Protein AF-A0A7W1HIQ5-F1 (afdb_monomer_lite)

Sequence (147 aa):
MGTVLMLLSRVADRIYWGGRYMERAEDTARIVRAHAEMIADLPAQALVQWEPLVAIMGSGTRYTETVDLRLEQQQQGQLQSQFQSQSQSLHGAPPRASNEYPVVSFLVADRHNPGSVTRCVFAARENLRTTRDTIPRDGWATLNDLY

Structure (mmCIF, N/CA/C/O backbone):
data_AF-A0A7W1HIQ5-F1
#
_entry.id   AF-A0A7W1HIQ5-F1
#
loop_
_atom_site.group_PDB
_atom_site.id
_atom_site.type_symbol
_atom_site.label_atom_id
_atom_site.label_alt_id
_atom_site.label_comp_id
_atom_site.label_asym_id
_atom_site.label_entity_id
_atom_site.label_seq_id
_atom_site.pdbx_PDB_ins_code
_atom_site.Cartn_x
_atom_site.Cartn_y
_atom_site.Cartn_z
_atom_site.occupancy
_atom_site.B_iso_or_equiv
_atom_site.auth_seq_id
_atom_site.auth_comp_id
_atom_site.auth_asym_id
_atom_site.auth_atom_id
_atom_site.pdbx_PDB_model_num
ATOM 1 N N . MET A 1 1 ? 26.663 11.508 -27.300 1.00 58.47 1 MET A N 1
ATOM 2 C CA . MET A 1 1 ? 26.845 10.592 -26.148 1.00 58.47 1 MET A CA 1
ATOM 3 C C . MET A 1 1 ? 26.049 10.971 -24.886 1.00 58.47 1 MET A C 1
ATOM 5 O O . MET A 1 1 ? 25.741 10.064 -24.132 1.00 58.47 1 MET A O 1
ATOM 9 N N . GLY A 1 2 ? 25.662 12.233 -24.635 1.00 61.09 2 GLY A N 1
ATOM 10 C CA . GLY A 1 2 ? 24.944 12.614 -23.394 1.00 61.09 2 GLY A CA 1
ATOM 11 C C . GLY A 1 2 ? 23.479 12.151 -23.272 1.00 61.09 2 GLY A C 1
ATOM 12 O O . GLY A 1 2 ? 23.008 11.874 -22.174 1.00 61.09 2 GLY A O 1
ATOM 13 N N . THR A 1 3 ? 22.759 11.997 -24.384 1.00 67.75 3 THR A N 1
ATOM 14 C CA . THR A 1 3 ? 21.341 11.586 -24.400 1.00 67.75 3 THR A CA 1
ATOM 15 C C . THR A 1 3 ? 21.133 10.120 -24.018 1.00 67.75 3 THR A C 1
ATOM 17 O O . THR A 1 3 ? 20.177 9.804 -23.322 1.00 67.75 3 THR A O 1
ATOM 20 N N . VAL A 1 4 ? 22.046 9.226 -24.411 1.00 62.72 4 VAL A N 1
ATOM 21 C CA . VAL A 1 4 ? 21.976 7.791 -24.072 1.00 62.72 4 VAL A CA 1
ATOM 22 C C . VAL A 1 4 ? 22.217 7.566 -22.575 1.00 62.72 4 VAL A C 1
ATOM 24 O O . VAL A 1 4 ? 21.519 6.768 -21.957 1.00 62.72 4 VAL A O 1
ATOM 27 N N . LEU A 1 5 ? 23.135 8.324 -21.965 1.00 64.75 5 LEU A N 1
ATOM 28 C CA . LEU A 1 5 ? 23.390 8.258 -20.523 1.00 64.75 5 LEU A CA 1
ATOM 29 C C . LEU A 1 5 ? 22.193 8.787 -19.705 1.00 64.75 5 LEU A C 1
ATOM 31 O O . LEU A 1 5 ? 21.805 8.169 -18.716 1.00 64.75 5 LEU A O 1
ATOM 35 N N . MET A 1 6 ? 21.553 9.879 -20.154 1.00 66.62 6 MET A N 1
ATOM 36 C CA . MET A 1 6 ? 20.303 10.377 -19.553 1.00 66.62 6 MET A CA 1
ATOM 37 C C . MET A 1 6 ? 19.141 9.384 -19.699 1.00 66.62 6 MET A C 1
ATOM 39 O O . MET A 1 6 ? 18.320 9.270 -18.790 1.00 66.62 6 MET A O 1
ATOM 43 N N . LEU A 1 7 ? 19.057 8.664 -20.823 1.00 63.78 7 LEU A N 1
ATOM 44 C CA . LEU A 1 7 ? 18.027 7.647 -21.056 1.00 63.78 7 LEU A CA 1
ATOM 45 C C . LEU A 1 7 ? 18.229 6.417 -20.159 1.00 63.78 7 LEU A C 1
ATOM 47 O O . LEU A 1 7 ? 17.267 5.972 -19.542 1.00 63.78 7 LEU A O 1
ATOM 51 N N . LEU A 1 8 ? 19.463 5.924 -20.004 1.00 69.62 8 LEU A N 1
ATOM 52 C CA . LEU A 1 8 ? 19.776 4.815 -19.090 1.00 69.62 8 LEU A CA 1
ATOM 53 C C . LEU A 1 8 ? 19.539 5.190 -17.620 1.00 69.62 8 LEU A C 1
ATOM 55 O O . LEU A 1 8 ? 18.964 4.401 -16.875 1.00 69.62 8 LEU A O 1
ATOM 59 N N . SER A 1 9 ? 19.900 6.412 -17.216 1.00 83.62 9 SER A N 1
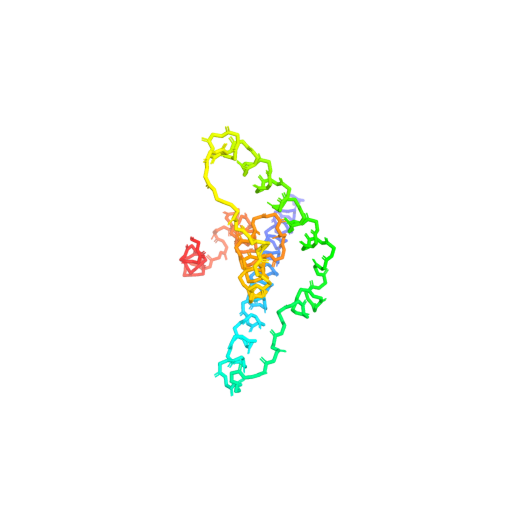ATOM 60 C CA . SER A 1 9 ? 19.614 6.930 -15.871 1.00 83.62 9 SER A CA 1
ATOM 61 C C . SER A 1 9 ? 18.111 7.007 -15.594 1.00 83.62 9 SER A C 1
ATOM 63 O O . SER A 1 9 ? 17.664 6.607 -14.523 1.00 83.62 9 SER A O 1
ATOM 65 N N . ARG A 1 10 ? 17.314 7.451 -16.573 1.00 84.25 10 ARG A N 1
ATOM 66 C CA . ARG A 1 10 ? 15.856 7.526 -16.435 1.00 84.25 10 ARG A CA 1
ATOM 67 C C . ARG A 1 10 ? 15.209 6.147 -16.381 1.00 84.25 10 ARG A C 1
ATOM 69 O O . ARG A 1 10 ? 14.281 5.958 -15.608 1.00 84.25 10 ARG A O 1
ATOM 76 N N . VAL A 1 11 ? 15.681 5.192 -17.180 1.00 88.50 11 VAL A N 1
ATOM 77 C CA . VAL A 1 11 ? 15.170 3.814 -17.134 1.00 88.50 11 VAL A CA 1
ATOM 78 C C . VAL A 1 11 ? 15.473 3.174 -15.779 1.00 88.50 11 VAL A C 1
ATOM 80 O O . VAL A 1 11 ? 14.576 2.610 -15.156 1.00 88.50 11 VAL A O 1
ATOM 83 N N . ALA A 1 12 ? 16.707 3.320 -15.291 1.00 88.06 12 ALA A N 1
ATOM 84 C CA . ALA A 1 12 ? 17.106 2.816 -13.981 1.00 88.06 12 ALA A CA 1
ATOM 85 C C . ALA A 1 12 ? 16.276 3.435 -12.844 1.00 88.06 12 ALA A C 1
ATOM 87 O O . ALA A 1 12 ? 15.797 2.708 -11.978 1.00 88.06 12 ALA A O 1
ATOM 88 N N . ASP A 1 13 ? 16.041 4.750 -12.880 1.00 91.44 13 ASP A N 1
ATOM 89 C CA . ASP A 1 13 ? 15.212 5.461 -11.899 1.00 91.44 13 ASP A CA 1
ATOM 90 C C . ASP A 1 13 ? 13.765 4.932 -11.868 1.00 91.44 13 ASP A C 1
ATOM 92 O O . ASP A 1 13 ? 13.217 4.652 -10.801 1.00 91.44 13 ASP A O 1
ATOM 96 N N . ARG A 1 14 ? 13.163 4.690 -13.040 1.00 92.44 14 ARG A N 1
ATOM 97 C CA . ARG A 1 14 ? 11.803 4.133 -13.149 1.00 92.44 14 ARG A CA 1
ATOM 98 C C . ARG A 1 14 ? 11.702 2.718 -12.597 1.00 92.44 14 ARG A C 1
ATOM 100 O O . ARG A 1 14 ? 10.746 2.415 -11.886 1.00 92.44 14 ARG A O 1
ATOM 107 N N . ILE A 1 15 ? 12.675 1.864 -12.905 1.00 90.19 15 ILE A N 1
ATOM 108 C CA . ILE A 1 15 ? 12.709 0.488 -12.395 1.00 90.19 15 ILE A CA 1
ATOM 109 C C . ILE A 1 15 ? 12.905 0.495 -10.878 1.00 90.19 15 ILE A C 1
ATOM 111 O O . ILE A 1 15 ? 12.187 -0.210 -10.171 1.00 90.19 15 ILE A O 1
ATOM 115 N N . TYR A 1 16 ? 13.816 1.333 -10.376 1.00 92.44 16 TYR A N 1
ATOM 116 C CA . TYR A 1 16 ? 14.063 1.487 -8.947 1.00 92.44 16 TYR A CA 1
ATOM 117 C C . TYR A 1 16 ? 12.790 1.890 -8.198 1.00 92.44 16 TYR A C 1
ATOM 119 O O . TYR A 1 16 ? 12.351 1.172 -7.300 1.00 92.44 16 TYR A O 1
ATOM 127 N N . TRP A 1 17 ? 12.146 2.993 -8.594 1.00 94.88 17 TRP A N 1
ATOM 128 C CA . TRP A 1 17 ? 10.921 3.442 -7.934 1.00 94.88 17 TRP A CA 1
ATOM 129 C C . TRP A 1 17 ? 9.770 2.455 -8.112 1.00 94.88 17 TRP A C 1
ATOM 131 O O . TRP A 1 17 ? 9.025 2.223 -7.163 1.00 94.88 17 TRP A O 1
ATOM 141 N N . GLY A 1 18 ? 9.654 1.821 -9.283 1.00 93.69 18 GLY A N 1
ATOM 142 C CA . GLY A 1 18 ? 8.689 0.751 -9.523 1.00 93.69 18 GLY A CA 1
ATOM 143 C C . GLY A 1 18 ? 8.812 -0.386 -8.506 1.00 93.69 18 GLY A C 1
ATOM 144 O O . GLY A 1 18 ? 7.828 -0.742 -7.860 1.00 93.69 18 GLY A O 1
ATOM 145 N N . GLY A 1 19 ? 10.032 -0.890 -8.300 1.00 93.00 19 GLY A N 1
ATOM 146 C CA . GLY A 1 19 ? 10.324 -1.911 -7.292 1.00 93.00 19 GLY A CA 1
ATOM 147 C C . GLY A 1 19 ? 10.051 -1.435 -5.864 1.00 93.00 19 GLY A C 1
ATOM 148 O O . GLY A 1 19 ? 9.382 -2.131 -5.107 1.00 93.00 19 GLY A O 1
ATOM 149 N N . ARG A 1 20 ? 10.476 -0.215 -5.507 1.00 95.62 20 ARG A N 1
ATOM 150 C CA . ARG A 1 20 ? 10.238 0.356 -4.168 1.00 95.62 20 ARG A CA 1
ATOM 151 C C . ARG A 1 20 ? 8.755 0.508 -3.835 1.00 95.62 20 ARG A C 1
ATOM 153 O O . ARG A 1 20 ? 8.371 0.345 -2.679 1.00 95.62 20 ARG A O 1
ATOM 160 N N . TYR A 1 21 ? 7.915 0.828 -4.817 1.00 96.25 21 TYR A N 1
ATOM 161 C CA . TYR A 1 21 ? 6.471 0.867 -4.605 1.00 96.25 21 TYR A CA 1
ATOM 162 C C . TYR A 1 21 ? 5.866 -0.536 -4.474 1.00 96.25 21 TYR A C 1
ATOM 164 O O . TYR A 1 21 ? 5.004 -0.723 -3.622 1.00 96.25 21 TYR A O 1
ATOM 172 N N . MET A 1 22 ? 6.336 -1.524 -5.240 1.00 95.19 22 MET A N 1
ATOM 173 C CA . MET A 1 22 ? 5.901 -2.918 -5.070 1.00 95.19 22 MET A CA 1
ATOM 174 C C . MET A 1 22 ? 6.244 -3.465 -3.682 1.00 95.19 22 MET A C 1
ATOM 176 O O . MET A 1 22 ? 5.380 -4.036 -3.026 1.00 95.19 22 MET A O 1
ATOM 180 N N . GLU A 1 23 ? 7.464 -3.221 -3.208 1.00 96.38 23 GLU A N 1
ATOM 181 C CA . GLU A 1 23 ? 7.909 -3.612 -1.867 1.00 96.38 23 GLU A CA 1
ATOM 182 C C . GLU A 1 23 ? 7.015 -2.995 -0.783 1.00 96.38 23 GLU A C 1
ATOM 184 O O . GLU A 1 23 ? 6.479 -3.703 0.060 1.00 96.38 23 GLU A O 1
ATOM 189 N N . ARG A 1 24 ? 6.725 -1.689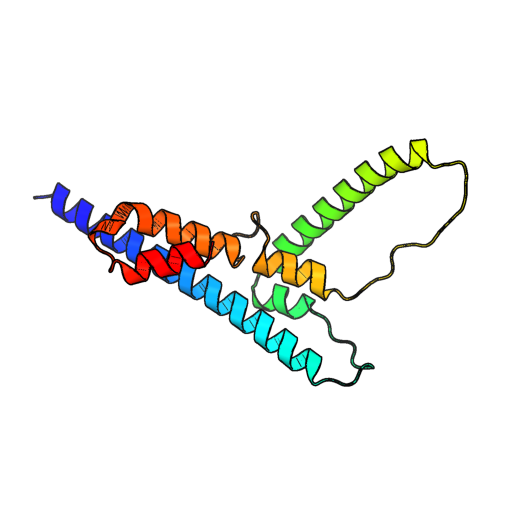 -0.872 1.00 95.69 24 ARG A N 1
ATOM 190 C CA . ARG A 1 24 ? 5.800 -1.021 0.064 1.00 95.69 24 ARG A CA 1
ATOM 191 C C . ARG A 1 24 ? 4.381 -1.594 0.026 1.00 95.69 24 ARG A C 1
ATOM 193 O O . ARG A 1 24 ? 3.726 -1.656 1.069 1.00 95.69 24 ARG A O 1
ATOM 200 N N . ALA A 1 25 ? 3.884 -1.959 -1.157 1.00 96.19 25 ALA A N 1
ATOM 201 C CA . ALA A 1 25 ? 2.570 -2.582 -1.299 1.00 96.19 25 ALA A CA 1
ATOM 202 C C . ALA A 1 25 ? 2.539 -3.944 -0.593 1.00 96.19 25 ALA A C 1
ATOM 204 O O . ALA A 1 25 ? 1.605 -4.233 0.155 1.00 96.19 25 ALA A O 1
ATOM 205 N N . GLU A 1 26 ? 3.582 -4.748 -0.789 1.00 96.12 26 GLU A N 1
ATOM 206 C CA . GLU A 1 26 ? 3.740 -6.044 -0.143 1.00 96.12 26 GLU A CA 1
ATOM 207 C C . GLU A 1 26 ? 3.872 -5.916 1.379 1.00 96.12 26 GLU A C 1
ATOM 209 O O . GLU A 1 26 ? 3.149 -6.604 2.100 1.00 96.12 26 GLU A O 1
ATOM 214 N N . ASP A 1 27 ? 4.719 -5.012 1.874 1.00 94.56 27 ASP A N 1
ATOM 215 C CA . ASP A 1 27 ? 4.906 -4.765 3.309 1.00 94.56 27 ASP A CA 1
ATOM 216 C C . ASP A 1 27 ? 3.578 -4.410 3.989 1.00 94.56 27 ASP A C 1
ATOM 218 O O . ASP A 1 27 ? 3.217 -4.977 5.025 1.00 94.56 27 ASP A O 1
ATOM 222 N N . THR A 1 28 ? 2.804 -3.519 3.362 1.00 94.88 28 THR A N 1
ATOM 223 C CA . THR A 1 28 ? 1.493 -3.094 3.869 1.00 94.88 28 THR A CA 1
ATOM 224 C C . THR A 1 28 ? 0.482 -4.244 3.850 1.00 94.88 28 THR A C 1
ATOM 226 O O . THR A 1 28 ? -0.274 -4.426 4.803 1.00 94.88 28 THR A O 1
ATOM 229 N N . ALA A 1 29 ? 0.472 -5.068 2.800 1.00 95.06 29 ALA A N 1
ATOM 230 C CA . ALA A 1 29 ? -0.398 -6.241 2.740 1.00 95.06 29 ALA A CA 1
ATOM 231 C C . ALA A 1 29 ? -0.011 -7.301 3.786 1.00 95.06 29 ALA A C 1
ATOM 233 O O . ALA A 1 29 ? -0.884 -7.894 4.421 1.00 95.06 29 ALA A O 1
ATOM 234 N N . ARG A 1 30 ? 1.293 -7.526 3.997 1.00 95.00 30 ARG A N 1
ATOM 235 C CA . ARG A 1 30 ? 1.814 -8.494 4.971 1.00 95.00 30 ARG A CA 1
ATOM 236 C C . ARG A 1 30 ? 1.461 -8.105 6.398 1.00 95.00 30 ARG A C 1
ATOM 238 O O . ARG A 1 30 ? 1.008 -8.974 7.137 1.00 95.00 30 ARG A O 1
ATOM 245 N N . ILE A 1 31 ? 1.628 -6.838 6.782 1.00 93.44 31 ILE A N 1
ATOM 246 C CA . ILE A 1 31 ? 1.308 -6.402 8.147 1.00 93.44 31 ILE A CA 1
ATOM 247 C C . ILE A 1 31 ? -0.199 -6.474 8.426 1.00 93.44 31 ILE A C 1
ATOM 249 O O . ILE A 1 31 ? -0.598 -6.957 9.483 1.00 93.44 31 ILE A O 1
ATOM 253 N N . VAL A 1 32 ? -1.038 -6.080 7.460 1.00 92.88 32 VAL A N 1
ATOM 254 C CA . VAL A 1 32 ? -2.501 -6.195 7.576 1.00 92.88 32 VAL A CA 1
ATOM 255 C C . VAL A 1 32 ? -2.915 -7.661 7.703 1.00 92.88 32 VAL A C 1
ATOM 257 O O . VAL A 1 32 ? -3.686 -7.995 8.600 1.00 92.88 32 VAL A O 1
ATOM 260 N N . ARG A 1 33 ? -2.372 -8.547 6.856 1.00 93.50 33 ARG A N 1
ATOM 261 C CA . ARG A 1 33 ? -2.671 -9.984 6.906 1.00 93.50 33 ARG A CA 1
ATOM 262 C C . ARG A 1 33 ? -2.229 -10.618 8.223 1.00 93.50 33 ARG A C 1
ATOM 264 O O . ARG A 1 33 ? -3.032 -11.299 8.844 1.00 93.50 33 ARG A O 1
ATOM 271 N N . ALA A 1 34 ? -0.999 -10.364 8.666 1.00 91.94 34 ALA A N 1
ATOM 272 C CA . ALA A 1 34 ? -0.484 -10.916 9.919 1.00 91.94 34 ALA A CA 1
ATOM 273 C C . ALA A 1 34 ? -1.331 -10.479 11.125 1.00 91.94 34 ALA A C 1
ATOM 275 O O . ALA A 1 34 ? -1.590 -11.272 12.025 1.00 91.94 34 ALA A O 1
ATOM 276 N N . HIS A 1 35 ? -1.801 -9.228 11.130 1.00 89.81 35 HIS A N 1
ATOM 277 C CA . HIS A 1 35 ? -2.681 -8.729 12.182 1.00 89.81 35 HIS A CA 1
ATOM 278 C C . HIS A 1 35 ? -4.080 -9.363 12.119 1.00 89.81 35 HIS A C 1
ATOM 280 O O . HIS A 1 35 ? -4.643 -9.702 13.157 1.00 89.81 35 HIS A O 1
ATOM 286 N N . ALA A 1 36 ? -4.626 -9.572 10.915 1.00 87.75 36 ALA A N 1
ATOM 287 C CA . ALA A 1 36 ? -5.900 -10.265 10.719 1.00 87.75 36 ALA A CA 1
ATOM 288 C C . ALA A 1 36 ? -5.839 -11.729 11.193 1.00 87.75 36 ALA A C 1
ATOM 290 O O . ALA A 1 36 ? -6.736 -12.186 11.898 1.00 87.75 36 ALA A O 1
ATOM 291 N N . GLU A 1 37 ? -4.764 -12.441 10.845 1.00 90.62 37 GLU A N 1
ATOM 292 C CA . GLU A 1 37 ? -4.504 -13.820 11.281 1.00 90.62 37 GLU A CA 1
ATOM 293 C C . GLU A 1 37 ? -4.364 -13.893 12.808 1.00 90.62 37 GLU A C 1
ATOM 295 O O . GLU A 1 37 ? -5.033 -14.698 13.448 1.00 90.62 37 GLU A O 1
ATOM 300 N N . MET A 1 38 ? -3.592 -12.983 13.411 1.00 88.81 38 MET A N 1
ATOM 301 C CA . MET A 1 38 ? -3.455 -12.897 14.868 1.00 88.81 38 MET A CA 1
ATOM 302 C C . MET A 1 38 ? -4.805 -12.689 15.569 1.00 88.81 38 MET A C 1
ATOM 304 O O . MET A 1 38 ? -5.057 -13.301 16.603 1.00 88.81 38 MET A O 1
ATOM 308 N N . ILE A 1 39 ? -5.670 -11.821 15.037 1.00 85.19 39 ILE A N 1
ATOM 309 C CA . ILE A 1 39 ? -6.999 -11.568 15.612 1.00 85.19 39 ILE A CA 1
ATOM 310 C C . ILE A 1 39 ? -7.889 -12.803 15.529 1.00 85.19 39 ILE A C 1
ATOM 312 O O . ILE A 1 39 ? -8.634 -13.068 16.472 1.00 85.19 39 ILE A O 1
ATOM 316 N N . ALA A 1 40 ? -7.806 -13.555 14.432 1.00 85.06 40 ALA A N 1
ATOM 317 C CA . ALA A 1 40 ? -8.593 -14.769 14.246 1.00 85.06 40 ALA A CA 1
ATOM 318 C C . ALA A 1 40 ? -8.273 -15.849 15.297 1.00 85.06 40 ALA A C 1
ATOM 320 O O . ALA A 1 40 ? -9.161 -16.618 15.662 1.00 85.06 40 ALA A O 1
ATOM 321 N N . ASP A 1 41 ? -7.044 -15.865 15.819 1.00 88.38 41 ASP A N 1
ATOM 322 C CA . ASP A 1 41 ? -6.591 -16.815 16.841 1.00 88.38 41 ASP A CA 1
ATOM 323 C C . ASP A 1 41 ? -6.937 -16.391 18.287 1.00 88.38 41 ASP A C 1
ATOM 325 O O . ASP A 1 41 ? -6.737 -17.161 19.233 1.00 88.38 41 ASP A O 1
ATOM 329 N N . LEU A 1 42 ? -7.448 -15.171 18.498 1.00 84.00 42 LEU A N 1
ATOM 330 C CA . LEU A 1 42 ? -7.733 -14.628 19.829 1.00 84.00 42 LEU A CA 1
ATOM 331 C C . LEU A 1 42 ? -9.159 -14.953 20.319 1.00 84.00 42 LEU A C 1
ATOM 333 O O . LEU A 1 42 ? -10.103 -15.042 19.532 1.00 84.00 42 LEU A O 1
ATOM 337 N N . PRO A 1 43 ? -9.366 -15.089 21.646 1.00 82.50 43 PRO A N 1
ATOM 338 C CA . PRO A 1 43 ? -10.700 -15.278 22.208 1.00 82.50 43 PRO A CA 1
ATOM 339 C C . PRO A 1 43 ? -11.565 -14.030 21.990 1.00 82.50 43 PRO A C 1
ATOM 341 O O . PRO A 1 43 ? -11.074 -12.905 22.064 1.00 82.50 43 PRO A O 1
ATOM 344 N N . ALA A 1 44 ? -12.875 -14.214 21.807 1.00 73.19 44 ALA A N 1
ATOM 345 C CA . ALA A 1 44 ? -13.818 -13.142 21.457 1.00 73.19 44 ALA A CA 1
ATOM 346 C C . ALA A 1 44 ? -13.868 -11.955 22.447 1.00 73.19 44 ALA A C 1
ATOM 348 O O . ALA A 1 44 ? -14.381 -10.892 22.109 1.00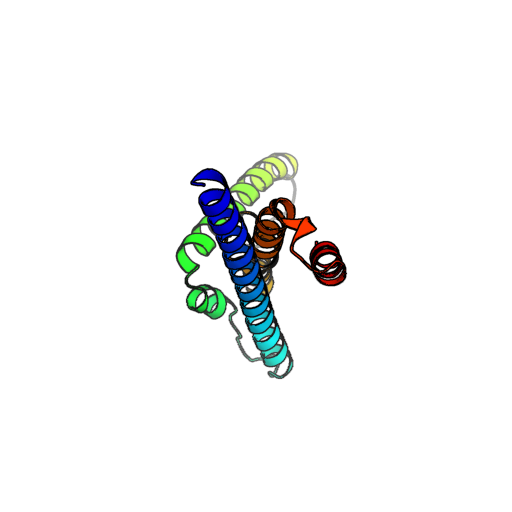 73.19 44 ALA A O 1
ATOM 349 N N . GLN A 1 45 ? -13.364 -12.118 23.675 1.00 72.12 45 GLN A N 1
ATOM 350 C CA . GLN A 1 45 ? -13.284 -11.057 24.686 1.00 72.12 45 GLN A CA 1
ATOM 351 C C . GLN A 1 45 ? -12.015 -10.193 24.570 1.00 72.12 45 GLN A C 1
ATOM 353 O O . GLN A 1 45 ? -11.881 -9.210 25.301 1.00 72.12 45 GLN A O 1
ATOM 358 N N . ALA A 1 46 ? -11.073 -10.542 23.688 1.00 73.38 46 ALA A N 1
ATOM 359 C CA . ALA A 1 46 ? -9.874 -9.752 23.454 1.00 73.38 46 ALA A CA 1
ATOM 360 C C . ALA A 1 46 ? -10.239 -8.436 22.747 1.00 73.38 46 ALA A C 1
ATOM 362 O O . ALA A 1 46 ? -10.705 -8.422 21.609 1.00 73.38 46 ALA A O 1
ATOM 363 N N . LEU A 1 47 ? -10.009 -7.309 23.423 1.00 68.44 47 LEU A N 1
ATOM 364 C CA . LEU A 1 47 ? -10.151 -5.977 22.837 1.00 68.44 47 LEU A CA 1
ATOM 365 C C . LEU A 1 47 ? -8.962 -5.700 21.912 1.00 68.44 47 LEU A C 1
ATOM 367 O O . LEU A 1 47 ? -7.966 -5.118 22.342 1.00 68.44 47 LEU A O 1
ATOM 371 N N . VAL A 1 48 ? -9.053 -6.126 20.652 1.00 69.94 48 VAL A N 1
ATOM 372 C CA . VAL A 1 48 ? -8.012 -5.831 19.662 1.00 69.94 48 VAL A CA 1
ATOM 373 C C . VAL A 1 48 ? -8.324 -4.534 18.931 1.00 69.94 48 VAL A C 1
ATOM 375 O O . VAL A 1 48 ? -9.434 -4.310 18.454 1.00 69.94 48 VAL A O 1
ATOM 378 N N . GLN A 1 49 ? -7.316 -3.671 18.867 1.00 81.06 49 GLN A N 1
ATOM 379 C CA . GLN A 1 49 ? -7.371 -2.365 18.230 1.00 81.06 49 GLN A CA 1
ATOM 380 C C . GLN A 1 49 ? -6.500 -2.377 16.976 1.00 81.06 49 GLN A C 1
ATOM 382 O O . GLN A 1 49 ? -5.368 -2.853 17.019 1.00 81.06 49 GLN A O 1
ATOM 387 N N . TRP A 1 50 ? -7.022 -1.863 15.866 1.00 86.25 50 TRP A N 1
ATOM 388 C CA . TRP A 1 50 ? -6.308 -1.779 14.591 1.00 86.25 50 TRP A CA 1
ATOM 389 C C . TRP A 1 50 ? -5.499 -0.475 14.439 1.00 86.25 50 TRP A C 1
ATOM 391 O O . TRP A 1 50 ? -4.626 -0.388 13.578 1.00 86.25 50 TRP A O 1
ATOM 401 N N . GLU A 1 51 ? -5.709 0.534 15.292 1.00 83.38 51 GLU A N 1
ATOM 402 C CA . GLU A 1 51 ? -4.985 1.816 15.273 1.00 83.38 51 GLU A CA 1
ATOM 403 C C . GLU A 1 51 ? -3.454 1.690 15.388 1.00 83.38 51 GLU A C 1
ATOM 405 O O . GLU A 1 51 ? -2.761 2.450 14.701 1.00 83.38 51 GLU A O 1
ATOM 410 N N . PRO A 1 52 ? -2.876 0.752 16.174 1.00 87.44 52 PRO A N 1
ATOM 411 C CA . PRO A 1 52 ? -1.427 0.569 16.225 1.00 87.44 52 PRO A CA 1
ATOM 412 C C . PRO A 1 52 ? -0.797 0.308 14.852 1.00 87.44 52 PRO A C 1
ATOM 414 O O . PRO A 1 52 ? 0.323 0.754 14.614 1.00 87.44 52 PRO A O 1
ATOM 417 N N . LEU A 1 53 ? -1.511 -0.330 13.915 1.00 88.44 53 LEU A N 1
ATOM 418 C CA . LEU A 1 53 ? -1.011 -0.533 12.551 1.00 88.44 53 LEU A CA 1
ATOM 419 C C . LEU A 1 53 ? -0.781 0.790 11.821 1.00 88.44 53 LEU A C 1
ATOM 421 O O . LEU A 1 53 ? 0.231 0.969 11.147 1.00 88.44 53 LEU A O 1
ATOM 425 N N . VAL A 1 54 ? -1.690 1.748 11.987 1.00 89.44 54 VAL A N 1
ATOM 426 C CA . VAL A 1 54 ? -1.559 3.080 11.387 1.00 89.44 54 VAL A CA 1
ATOM 427 C C . VAL A 1 54 ? -0.357 3.823 11.977 1.00 89.44 54 VAL A C 1
ATOM 429 O O . VAL A 1 54 ? 0.365 4.512 11.247 1.00 89.44 54 VAL A O 1
ATOM 432 N N . ALA A 1 55 ? -0.120 3.660 13.282 1.00 87.62 55 ALA A N 1
ATOM 433 C CA . ALA A 1 55 ? 1.032 4.236 13.967 1.00 87.62 55 ALA A CA 1
ATOM 434 C C . ALA A 1 55 ? 2.357 3.616 13.488 1.00 87.62 55 ALA A C 1
ATOM 436 O O . ALA A 1 55 ? 3.286 4.359 13.173 1.00 87.62 55 ALA A O 1
ATOM 437 N N . ILE A 1 56 ? 2.426 2.284 13.355 1.00 89.31 56 ILE A N 1
ATOM 438 C CA . ILE A 1 56 ? 3.599 1.563 12.823 1.00 89.31 56 ILE A CA 1
ATOM 439 C C . ILE A 1 56 ? 3.927 2.030 11.401 1.00 89.31 56 ILE A C 1
ATOM 441 O O . ILE A 1 56 ? 5.086 2.282 11.080 1.00 89.31 56 ILE A O 1
ATOM 445 N N . MET A 1 57 ? 2.905 2.229 10.566 1.00 87.44 57 MET A N 1
ATOM 446 C CA . MET A 1 57 ? 3.059 2.737 9.199 1.00 87.44 57 MET A CA 1
ATOM 447 C C . MET A 1 57 ? 3.374 4.243 9.131 1.00 87.44 57 MET A C 1
ATOM 449 O O . MET A 1 57 ? 3.401 4.817 8.039 1.00 87.44 57 MET A O 1
ATOM 453 N N . GLY A 1 58 ? 3.556 4.916 10.275 1.00 87.88 58 GLY A N 1
ATOM 454 C CA . GLY A 1 58 ? 3.860 6.347 10.355 1.00 87.88 58 GLY A CA 1
ATOM 455 C C . GLY A 1 58 ? 2.790 7.239 9.720 1.00 87.88 58 GLY A C 1
ATOM 456 O O . GLY A 1 58 ? 3.083 8.353 9.296 1.00 87.88 58 GLY A O 1
ATOM 457 N N . SER A 1 59 ? 1.556 6.741 9.602 1.00 88.19 59 SER A N 1
ATOM 458 C CA . SER A 1 59 ? 0.484 7.373 8.823 1.00 88.19 59 SER A CA 1
ATOM 459 C C . SER A 1 59 ? -0.626 7.966 9.698 1.00 88.19 59 SER A C 1
ATOM 461 O O . SER A 1 59 ? -1.684 8.317 9.182 1.00 88.19 59 SER A O 1
ATOM 463 N N . GLY A 1 60 ? -0.377 8.110 11.006 1.00 86.50 60 GLY A N 1
ATOM 464 C CA . GLY A 1 60 ? -1.349 8.573 12.006 1.00 86.50 60 GLY A CA 1
ATOM 465 C C . GLY A 1 60 ? -2.012 9.903 11.654 1.00 86.50 60 GLY A C 1
ATOM 466 O O . GLY A 1 60 ? -3.231 9.964 11.575 1.00 86.50 60 GLY A O 1
ATOM 467 N N . THR A 1 61 ? -1.226 10.941 11.353 1.00 86.12 61 THR A N 1
ATOM 468 C CA . THR A 1 61 ? -1.761 12.267 10.993 1.00 86.12 61 THR A CA 1
ATOM 469 C C . THR A 1 61 ? -2.691 12.196 9.783 1.00 86.12 61 THR A C 1
ATOM 471 O O . THR A 1 61 ? -3.814 12.686 9.829 1.00 86.12 61 THR A O 1
ATOM 474 N N . ARG A 1 62 ? -2.257 11.507 8.720 1.00 87.75 62 ARG A N 1
ATOM 475 C CA . ARG A 1 62 ? -3.041 11.356 7.488 1.00 87.75 62 ARG A CA 1
ATOM 476 C C . ARG A 1 62 ? -4.312 10.543 7.718 1.00 87.75 62 ARG A C 1
ATOM 478 O O . ARG A 1 62 ? -5.338 10.831 7.110 1.00 87.75 62 ARG A O 1
ATOM 485 N N . TYR A 1 63 ? -4.246 9.517 8.560 1.00 87.12 63 TYR A N 1
ATOM 486 C CA . TYR A 1 63 ? -5.409 8.712 8.912 1.00 87.12 63 TYR A CA 1
ATOM 487 C C . TYR A 1 63 ? -6.462 9.551 9.626 1.00 87.12 63 TYR A C 1
ATOM 489 O O . TYR A 1 63 ? -7.606 9.559 9.180 1.00 87.12 63 TYR A O 1
ATOM 497 N N . THR A 1 64 ? -6.065 10.303 10.655 1.00 84.94 64 THR A N 1
ATOM 498 C CA . THR A 1 64 ? -6.966 11.195 11.392 1.00 84.94 64 THR A CA 1
ATOM 499 C C . THR A 1 64 ? -7.608 12.211 10.455 1.00 84.94 64 THR A C 1
ATOM 501 O O . THR A 1 64 ? -8.828 12.245 10.364 1.00 84.94 64 THR A O 1
ATOM 504 N N . GLU A 1 65 ? -6.813 12.917 9.643 1.00 84.69 65 GLU A N 1
ATOM 505 C CA . GLU A 1 65 ? -7.331 13.857 8.637 1.00 84.69 65 GLU A CA 1
ATOM 506 C C . GLU A 1 65 ? -8.351 13.195 7.698 1.00 84.69 65 GLU A C 1
ATOM 508 O O . GLU A 1 65 ? -9.404 13.754 7.408 1.00 84.69 65 GLU A O 1
ATOM 513 N N . THR A 1 66 ? -8.063 11.985 7.215 1.00 82.75 66 THR A N 1
ATOM 514 C CA . THR A 1 66 ? -8.938 11.324 6.242 1.00 82.75 66 THR A CA 1
ATOM 515 C C . THR A 1 66 ? -10.224 10.801 6.883 1.00 82.75 66 THR A C 1
ATOM 517 O O . THR A 1 66 ? -11.285 10.834 6.256 1.00 82.75 66 THR A O 1
ATOM 520 N N . VAL A 1 67 ? -10.149 10.290 8.111 1.00 77.88 67 VAL A N 1
ATOM 521 C CA . VAL A 1 67 ? -11.321 9.824 8.859 1.00 77.88 67 VAL A CA 1
ATOM 522 C C . VAL A 1 67 ? -12.193 11.005 9.265 1.00 77.88 67 VAL A C 1
ATOM 524 O O . VAL A 1 67 ? -13.395 10.950 9.016 1.00 77.88 67 VAL A O 1
ATOM 527 N N . ASP A 1 68 ? -11.607 12.086 9.776 1.00 73.12 68 ASP A N 1
ATOM 528 C CA . ASP A 1 68 ? -12.330 13.302 10.156 1.00 73.12 68 ASP A CA 1
ATOM 529 C C . ASP A 1 68 ? -13.073 13.892 8.949 1.00 73.12 68 ASP A C 1
ATOM 531 O O . ASP A 1 68 ? -14.288 14.085 9.005 1.00 73.12 68 ASP A O 1
ATOM 535 N N . LEU A 1 69 ? -12.400 14.025 7.798 1.00 73.56 69 LEU A N 1
ATOM 536 C CA . LEU A 1 69 ? -13.037 14.473 6.553 1.00 73.56 69 LEU A CA 1
ATOM 537 C C . LEU A 1 69 ? -14.187 13.553 6.112 1.00 73.56 69 LEU A C 1
ATOM 539 O O . LEU A 1 69 ? -15.216 14.029 5.633 1.00 73.56 69 LEU A O 1
ATOM 543 N N . ARG A 1 70 ? -14.051 12.227 6.251 1.00 71.62 70 ARG A N 1
ATOM 544 C CA . ARG A 1 70 ? -15.130 11.283 5.904 1.00 71.62 70 ARG A CA 1
ATOM 545 C C . ARG A 1 70 ? -16.320 11.404 6.848 1.00 71.62 70 ARG A C 1
ATOM 547 O O . ARG A 1 70 ? -17.454 11.310 6.381 1.00 71.62 70 ARG A O 1
ATOM 554 N N . LEU A 1 71 ? -16.075 11.605 8.140 1.00 69.06 71 LEU A N 1
ATOM 555 C CA . LEU A 1 71 ? -17.122 11.787 9.143 1.00 69.06 71 LEU A CA 1
ATOM 556 C C . LEU A 1 71 ? -17.887 13.095 8.911 1.00 69.06 71 LEU A C 1
ATOM 558 O O . LEU A 1 71 ? -19.115 13.092 8.963 1.00 69.06 71 LEU A O 1
ATOM 562 N N . GLU A 1 72 ? -17.193 14.182 8.575 1.00 67.81 72 GLU A N 1
ATOM 563 C CA . GLU A 1 72 ? -17.812 15.465 8.222 1.00 67.81 72 GLU A CA 1
ATOM 564 C C . GLU A 1 72 ? -18.677 15.361 6.956 1.00 67.81 72 GLU A C 1
ATOM 566 O O . GLU A 1 72 ? -19.817 15.828 6.937 1.00 67.81 72 GLU A O 1
ATOM 571 N N . GLN A 1 73 ? -18.180 14.684 5.915 1.00 68.25 73 GLN A N 1
ATOM 572 C CA . GLN A 1 73 ? -18.930 14.439 4.674 1.00 68.25 73 GLN A CA 1
ATOM 573 C C . GLN A 1 73 ? -20.155 13.543 4.910 1.00 68.25 73 GLN A C 1
ATOM 575 O O . GLN A 1 73 ? -21.232 13.797 4.365 1.00 68.25 73 GLN A O 1
ATOM 580 N N . GLN A 1 74 ? -20.024 12.514 5.757 1.00 66.00 74 GLN A N 1
ATOM 581 C CA . GLN A 1 74 ? -21.154 11.680 6.164 1.00 66.00 74 GLN A CA 1
ATOM 582 C C . GLN A 1 74 ? -22.182 12.471 6.972 1.00 66.00 74 GLN A C 1
ATOM 584 O O . GLN A 1 74 ? -23.373 12.312 6.720 1.00 66.00 74 GLN A O 1
ATOM 589 N N . GLN A 1 75 ? -21.760 13.349 7.887 1.00 61.19 75 GLN A N 1
ATOM 590 C CA . GLN A 1 75 ? -22.675 14.208 8.642 1.00 61.19 75 GLN A CA 1
ATOM 591 C C . GLN A 1 75 ? -23.383 15.221 7.740 1.00 61.19 75 GLN A C 1
ATOM 593 O O . GLN A 1 75 ? -24.583 15.410 7.889 1.00 61.19 75 GLN A O 1
ATOM 598 N N . GLN A 1 76 ? -22.705 15.824 6.761 1.00 60.62 76 GLN A N 1
ATOM 599 C CA . GLN A 1 76 ? -23.347 16.740 5.809 1.00 60.62 76 GLN A CA 1
ATOM 600 C C . GLN A 1 76 ? -24.379 16.034 4.919 1.00 60.62 76 GLN A C 1
ATOM 602 O O . GLN A 1 76 ? -25.486 16.546 4.749 1.00 60.62 76 GLN A O 1
ATOM 607 N N . GLY A 1 77 ? -24.072 14.832 4.421 1.00 61.66 77 GLY A N 1
ATOM 608 C CA . GLY A 1 77 ? -25.042 14.007 3.693 1.00 61.66 77 GLY A CA 1
ATOM 609 C C . GLY A 1 77 ? -26.190 13.514 4.584 1.00 61.66 77 GLY A C 1
ATOM 610 O O . GLY A 1 77 ? -27.350 13.515 4.165 1.00 61.66 77 GLY A O 1
ATOM 611 N N . GLN A 1 78 ? -25.896 13.162 5.841 1.00 62.41 78 GLN A N 1
ATOM 612 C CA . GLN A 1 78 ? -26.900 12.759 6.824 1.00 62.41 78 GLN A CA 1
ATOM 613 C C . GLN A 1 78 ? -27.818 13.911 7.202 1.00 62.41 78 GLN A C 1
ATOM 615 O O . GLN A 1 78 ? -29.016 13.687 7.215 1.00 62.41 78 GLN A O 1
ATOM 620 N N . LEU A 1 79 ? -27.315 15.128 7.419 1.00 57.06 79 LEU A N 1
ATOM 621 C CA . LEU A 1 79 ? -28.133 16.317 7.672 1.00 57.06 79 LEU A CA 1
ATOM 622 C C . LEU A 1 79 ? -29.099 16.561 6.507 1.00 57.06 79 LEU A C 1
ATOM 624 O O . LEU A 1 79 ? -30.290 16.760 6.729 1.00 57.06 79 LEU A O 1
ATOM 628 N N . GLN A 1 80 ? -28.628 16.432 5.264 1.00 59.66 80 GLN A N 1
ATOM 629 C CA . GLN A 1 80 ? -29.454 16.593 4.063 1.00 59.66 80 GLN A CA 1
ATOM 630 C C . GLN A 1 80 ? -30.553 15.518 3.940 1.00 59.66 80 GLN A C 1
ATOM 632 O O . GLN A 1 80 ? -31.676 15.824 3.540 1.00 59.66 80 GLN A O 1
ATOM 637 N N . SER A 1 81 ? -30.262 14.279 4.353 1.00 54.53 81 SER A N 1
ATOM 638 C CA . SER A 1 81 ? -31.236 13.175 4.415 1.00 54.53 81 SER A CA 1
ATOM 639 C C . SER A 1 81 ? -32.122 13.189 5.679 1.00 54.53 81 SER A C 1
ATOM 641 O O . SER A 1 81 ? -33.267 12.736 5.639 1.00 54.53 81 SER A O 1
ATOM 643 N N . GLN A 1 82 ? -31.651 13.775 6.787 1.00 56.31 82 GLN A N 1
ATOM 644 C CA . GLN A 1 82 ? -32.390 13.987 8.037 1.00 56.31 82 GLN A CA 1
ATOM 645 C C . GLN A 1 82 ? -33.441 15.071 7.866 1.00 56.31 82 GLN A C 1
ATOM 647 O O . GLN A 1 82 ? -34.549 14.890 8.353 1.00 56.31 82 GLN A O 1
ATOM 652 N N . PHE A 1 83 ? -33.161 16.138 7.110 1.00 54.19 83 PHE A N 1
ATOM 653 C CA . PHE A 1 83 ? -34.181 17.128 6.747 1.00 54.19 83 PHE A CA 1
ATOM 654 C C . PHE A 1 83 ? -35.371 16.509 5.989 1.00 54.19 83 PHE A C 1
ATOM 656 O O . PHE A 1 83 ? -36.468 17.056 6.044 1.00 54.19 83 PHE A O 1
ATOM 663 N N . GLN A 1 84 ? -35.190 15.357 5.329 1.00 57.31 84 GLN A N 1
ATOM 664 C CA . GLN A 1 84 ? -36.270 14.620 4.657 1.00 57.31 84 GLN A CA 1
ATOM 665 C C . GLN A 1 84 ? -36.919 13.530 5.532 1.00 57.31 84 GLN A C 1
ATOM 667 O O . GLN A 1 84 ? -38.049 13.134 5.261 1.00 57.31 84 GLN A O 1
ATOM 672 N N . SER A 1 85 ? -36.244 13.058 6.587 1.00 51.22 85 SER A N 1
ATOM 673 C CA . SER A 1 85 ? -36.688 11.942 7.445 1.00 51.22 85 SER A CA 1
ATOM 674 C C . SER A 1 85 ? -37.029 12.336 8.894 1.00 51.22 85 SER A C 1
ATOM 676 O O . SER A 1 85 ? -37.461 11.483 9.672 1.00 51.22 85 SER A O 1
ATOM 678 N N . GLN A 1 86 ? -36.935 13.624 9.261 1.00 51.34 86 GLN A N 1
ATOM 679 C CA . GLN A 1 86 ? -37.339 14.197 10.560 1.00 51.34 86 GLN A CA 1
ATOM 680 C C . GLN A 1 86 ? -38.871 14.221 10.767 1.00 51.34 86 GLN A C 1
ATOM 682 O O . GLN A 1 86 ? -39.475 15.239 11.087 1.00 51.34 86 GLN A O 1
ATOM 687 N N . SER A 1 87 ? -39.531 13.079 10.596 1.00 47.41 87 SER A N 1
ATOM 688 C CA . SER A 1 87 ? -40.879 12.859 11.125 1.00 47.41 87 SER A CA 1
ATOM 689 C C . SER A 1 87 ? -41.056 11.546 11.885 1.00 47.41 87 SER A C 1
ATOM 691 O O . SER A 1 87 ? -42.117 11.378 12.478 1.00 47.41 87 SER A O 1
ATOM 693 N N . GLN A 1 88 ? -40.053 10.663 12.018 1.00 46.62 88 GLN A N 1
ATOM 694 C CA . GLN A 1 88 ? -40.170 9.582 13.008 1.00 46.62 88 GLN A CA 1
ATOM 695 C C . GLN A 1 88 ? -38.849 8.959 13.491 1.00 46.62 88 GLN A C 1
ATOM 697 O O . GLN A 1 88 ? -38.053 8.424 12.730 1.00 46.62 88 GLN A O 1
ATOM 702 N N . SER A 1 89 ? -38.737 8.963 14.822 1.00 41.41 89 SER A N 1
ATOM 703 C CA . SER A 1 89 ? -37.887 8.179 15.731 1.00 41.41 89 SER A CA 1
ATOM 704 C C . SER A 1 89 ? -36.371 8.424 15.800 1.00 41.41 89 SER A C 1
ATOM 706 O O . SER A 1 89 ? -35.593 8.112 14.906 1.00 41.41 89 SER A O 1
ATOM 708 N N . LEU A 1 90 ? -35.996 8.900 16.996 1.00 49.66 90 LEU A N 1
ATOM 709 C CA . LEU A 1 90 ? -34.720 8.767 17.703 1.00 49.66 90 LEU A CA 1
ATOM 710 C C . LEU A 1 90 ? -34.046 7.401 17.473 1.00 49.66 90 LEU A C 1
ATOM 712 O O . LEU A 1 90 ? -34.598 6.384 17.891 1.00 49.66 90 LEU A O 1
ATOM 716 N N . HIS A 1 91 ? -32.797 7.380 16.994 1.00 45.25 91 HIS A N 1
ATOM 717 C CA . HIS A 1 91 ? -31.887 6.297 17.368 1.00 45.25 91 HIS A CA 1
ATOM 718 C C . HIS A 1 91 ? -30.409 6.717 17.368 1.00 45.25 91 HIS A C 1
ATOM 720 O O . HIS A 1 91 ? -29.851 7.067 16.336 1.00 45.25 91 HIS A O 1
ATOM 726 N N . GLY A 1 92 ? -29.821 6.678 18.572 1.00 37.69 92 GLY A N 1
ATOM 727 C CA . GLY A 1 92 ? -28.512 6.090 18.879 1.00 37.69 92 GLY A CA 1
ATOM 728 C C . GLY A 1 92 ? -27.282 6.600 18.130 1.00 37.69 92 GLY A C 1
ATOM 729 O O . GLY A 1 92 ? -27.095 6.307 16.956 1.00 37.69 92 GLY A O 1
ATOM 730 N N . ALA A 1 93 ? -26.375 7.255 18.864 1.00 39.88 93 ALA A N 1
ATOM 731 C CA . ALA A 1 93 ? -25.002 7.508 18.426 1.00 39.88 93 ALA A CA 1
ATOM 732 C C . ALA A 1 93 ? -24.350 6.230 17.849 1.00 39.88 93 ALA A C 1
ATOM 734 O O . ALA A 1 93 ? -24.559 5.150 18.413 1.00 39.88 93 ALA A O 1
ATOM 735 N N . PRO A 1 94 ? -23.565 6.325 16.755 1.00 41.59 94 PRO A N 1
ATOM 736 C CA . PRO A 1 94 ? -23.007 5.146 16.110 1.00 41.59 94 PRO A CA 1
ATOM 737 C C . PRO A 1 94 ? -22.112 4.380 17.096 1.00 41.59 94 PRO A C 1
ATOM 739 O O . PRO A 1 94 ? -21.268 4.992 17.764 1.00 41.59 94 PRO A O 1
ATOM 742 N N . PRO A 1 95 ? -22.285 3.051 17.216 1.00 42.56 95 PRO A N 1
ATOM 743 C CA . PRO A 1 95 ? -21.421 2.247 18.056 1.00 42.56 95 PRO A CA 1
ATOM 744 C C . PRO A 1 95 ? -20.000 2.352 17.510 1.00 42.56 95 PRO A C 1
ATOM 746 O O . PRO A 1 95 ? -19.793 2.349 16.296 1.00 42.56 95 PRO A O 1
ATOM 749 N N . ARG A 1 96 ? -19.017 2.428 18.412 1.00 47.78 96 ARG A N 1
ATOM 750 C CA . ARG A 1 96 ? -17.593 2.214 18.115 1.00 47.78 96 ARG A CA 1
ATOM 751 C C . ARG A 1 96 ? -17.405 0.755 17.673 1.00 47.78 96 ARG A C 1
ATOM 753 O O . ARG A 1 96 ? -16.899 -0.072 18.422 1.00 47.78 96 ARG A O 1
ATOM 760 N N . ALA A 1 97 ? -17.940 0.426 16.503 1.00 44.06 97 ALA A N 1
ATOM 761 C CA . ALA A 1 97 ? -17.790 -0.843 15.826 1.00 44.06 97 ALA A CA 1
ATOM 762 C C . ALA A 1 97 ? -16.321 -0.976 15.429 1.00 44.06 97 ALA A C 1
ATOM 764 O O . ALA A 1 97 ? -15.743 -0.004 14.946 1.00 44.06 97 ALA A O 1
ATOM 765 N N . SER A 1 98 ? -15.739 -2.146 15.701 1.00 56.62 98 SER A N 1
ATOM 766 C CA . SER A 1 98 ? -14.485 -2.665 15.135 1.00 56.62 98 SER A CA 1
ATOM 767 C C . SER A 1 98 ? -13.734 -1.662 14.245 1.00 56.62 98 SER A C 1
ATOM 769 O O . SER A 1 98 ? -14.056 -1.494 13.066 1.00 56.62 98 SER A O 1
ATOM 771 N N . ASN A 1 99 ? -12.721 -1.000 14.801 1.00 73.88 99 ASN A N 1
ATOM 772 C CA . ASN A 1 99 ? -11.832 -0.077 14.079 1.00 73.88 99 ASN A CA 1
ATOM 773 C C . ASN A 1 99 ? -11.065 -0.723 12.906 1.00 73.88 99 ASN A C 1
ATOM 775 O O . ASN A 1 99 ? -10.354 -0.028 12.184 1.00 73.88 99 ASN A O 1
ATOM 779 N N . GLU A 1 100 ? -11.253 -2.022 12.678 1.00 82.38 100 GLU A N 1
ATOM 780 C CA . GLU A 1 100 ? -10.782 -2.764 11.517 1.00 82.38 100 GLU A CA 1
ATOM 781 C C . GLU A 1 100 ? -11.115 -2.073 10.198 1.00 82.38 100 GLU A C 1
ATOM 783 O O . GLU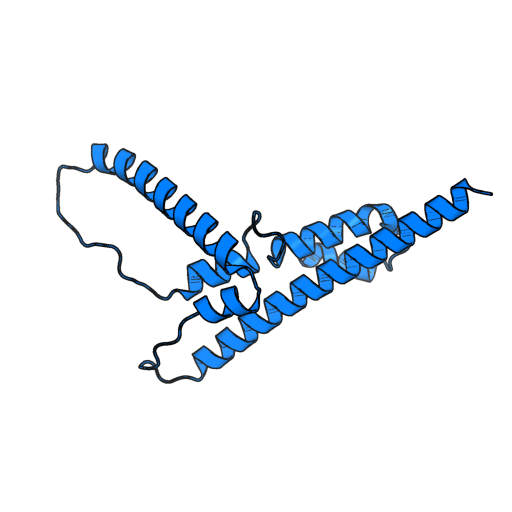 A 1 100 ? -10.206 -1.667 9.481 1.00 82.38 100 GLU A O 1
ATOM 788 N N . TYR A 1 101 ? -12.401 -1.929 9.861 1.00 84.94 101 TYR A N 1
ATOM 789 C CA . TYR A 1 101 ? -12.787 -1.509 8.513 1.00 84.94 101 TYR A CA 1
ATOM 790 C C . TYR A 1 101 ? -12.200 -0.139 8.126 1.00 84.94 101 TYR A C 1
ATOM 792 O O . TYR A 1 101 ? -11.600 -0.044 7.052 1.00 84.94 101 TYR A O 1
ATOM 800 N N . PRO A 1 102 ? -12.283 0.914 8.967 1.00 86.44 102 PRO A N 1
ATOM 801 C CA . PRO A 1 102 ? -11.657 2.198 8.659 1.00 86.44 102 PRO A CA 1
ATOM 802 C C . PRO A 1 102 ? -10.138 2.102 8.465 1.00 86.44 102 PRO A C 1
ATOM 804 O O . PRO A 1 102 ? -9.605 2.704 7.530 1.00 86.44 102 PRO A O 1
ATOM 807 N N . VAL A 1 103 ? -9.441 1.331 9.307 1.00 89.38 103 VAL A N 1
ATOM 808 C CA . VAL A 1 103 ? -7.983 1.162 9.231 1.00 89.38 103 VAL A CA 1
ATOM 809 C C . VAL A 1 103 ? -7.581 0.361 7.997 1.00 89.38 103 VAL A C 1
ATOM 811 O O . VAL A 1 103 ? -6.741 0.810 7.217 1.00 89.38 103 VAL A O 1
ATOM 814 N N . VAL A 1 104 ? -8.196 -0.799 7.774 1.00 91.31 104 VAL A N 1
ATOM 815 C CA . VAL A 1 104 ? -7.919 -1.664 6.621 1.00 91.31 104 VAL A CA 1
ATOM 816 C C . VAL A 1 104 ? -8.246 -0.930 5.326 1.00 91.31 104 VAL A C 1
ATOM 818 O O . VAL A 1 104 ? -7.428 -0.916 4.407 1.00 91.31 104 VAL A O 1
ATOM 821 N N . SER A 1 105 ? -9.383 -0.232 5.256 1.00 91.06 105 SER A N 1
ATOM 822 C CA . SER A 1 105 ? -9.723 0.582 4.088 1.00 91.06 105 SER A CA 1
ATOM 823 C C . SER A 1 105 ? -8.683 1.678 3.838 1.00 91.06 105 SER A C 1
ATOM 825 O O . SER A 1 105 ? -8.348 1.931 2.680 1.00 91.06 105 SER A O 1
ATOM 827 N N . PHE A 1 106 ? -8.160 2.317 4.888 1.00 92.25 106 PHE A N 1
ATOM 828 C CA . PHE A 1 106 ? -7.120 3.340 4.775 1.00 92.25 106 PHE A CA 1
ATOM 829 C C . PHE A 1 106 ? -5.768 2.778 4.300 1.00 92.25 106 PHE A C 1
ATOM 831 O O . PHE A 1 106 ? -5.088 3.396 3.476 1.00 92.25 106 PHE A O 1
ATOM 838 N N . LEU A 1 107 ? -5.367 1.609 4.801 1.00 93.69 107 LEU A N 1
ATOM 839 C CA . LEU A 1 107 ? -4.085 0.978 4.470 1.00 93.69 107 LEU A CA 1
ATOM 840 C C . LEU A 1 107 ? -4.107 0.249 3.120 1.00 93.69 107 LEU A C 1
ATOM 842 O O . LEU A 1 107 ? -3.087 0.185 2.441 1.00 93.69 107 LEU A O 1
ATOM 846 N N . VAL A 1 108 ? -5.248 -0.288 2.692 1.00 94.69 108 VAL A N 1
ATOM 847 C CA . VAL A 1 108 ? -5.321 -1.124 1.482 1.00 94.69 108 VAL A CA 1
ATOM 848 C C . VAL A 1 108 ? -5.871 -0.351 0.284 1.00 94.69 108 VAL A C 1
ATOM 850 O O . VAL A 1 108 ? -5.252 -0.333 -0.784 1.00 94.69 108 VAL A O 1
ATOM 853 N N . ALA A 1 109 ? -7.019 0.306 0.451 1.00 93.56 109 ALA A N 1
ATOM 854 C CA . ALA A 1 109 ? -7.831 0.794 -0.667 1.00 93.56 109 ALA A CA 1
ATOM 855 C C . ALA A 1 109 ? -7.781 2.317 -0.875 1.00 93.56 109 ALA A C 1
ATOM 857 O O . ALA A 1 109 ? -8.202 2.822 -1.917 1.00 93.56 109 ALA A O 1
ATOM 858 N N . ASP A 1 110 ? -7.295 3.083 0.101 1.00 92.00 110 ASP A N 1
ATOM 859 C CA . ASP A 1 110 ? -7.399 4.537 0.052 1.00 92.00 110 ASP A CA 1
ATOM 860 C C . ASP A 1 110 ? -6.486 5.176 -0.999 1.00 92.00 110 ASP A C 1
ATOM 862 O O . AS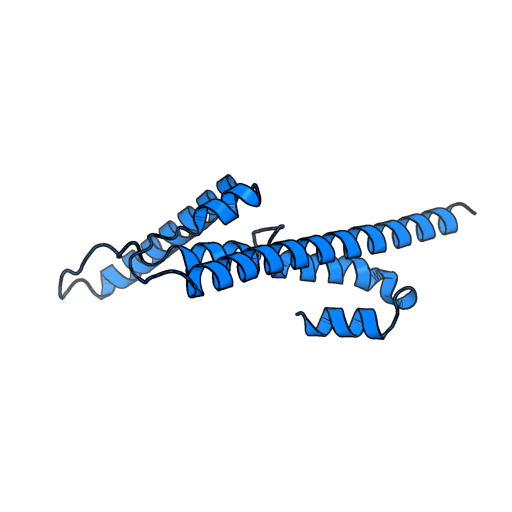P A 1 110 ? -5.260 5.193 -0.882 1.00 92.00 110 ASP A O 1
ATOM 866 N N . ARG A 1 111 ? -7.106 5.783 -2.012 1.00 90.56 111 ARG A N 1
ATOM 867 C CA . ARG A 1 111 ? -6.426 6.492 -3.104 1.00 90.56 111 ARG A CA 1
ATOM 868 C C . ARG A 1 111 ? -5.692 7.770 -2.677 1.00 90.56 111 ARG A C 1
ATOM 870 O O . ARG A 1 111 ? -4.818 8.225 -3.412 1.00 90.56 111 ARG A O 1
ATOM 877 N N . HIS A 1 112 ? -6.041 8.358 -1.532 1.00 88.94 112 HIS A N 1
ATOM 878 C CA . HIS A 1 112 ? -5.402 9.574 -1.008 1.00 88.94 112 HIS A CA 1
ATOM 879 C C . HIS A 1 112 ? -4.247 9.252 -0.053 1.00 88.94 112 HIS A C 1
ATOM 881 O O . HIS A 1 112 ? -3.463 10.138 0.299 1.00 88.94 112 HIS A O 1
ATOM 887 N N . ASN A 1 113 ? -4.109 7.984 0.340 1.00 92.56 113 ASN A N 1
ATOM 888 C CA . ASN A 1 113 ? -2.965 7.499 1.087 1.00 92.56 113 ASN A CA 1
ATOM 889 C C . ASN A 1 113 ? -1.864 7.037 0.110 1.00 92.56 113 ASN A C 1
ATOM 891 O O . ASN A 1 113 ? -2.013 5.993 -0.522 1.00 92.56 113 ASN A O 1
ATOM 895 N N . PRO A 1 114 ? -0.731 7.757 -0.017 1.00 92.25 114 PRO A N 1
ATOM 896 C CA . PRO A 1 114 ? 0.377 7.338 -0.878 1.00 92.25 114 PRO A CA 1
ATOM 897 C C . PRO A 1 114 ? 1.026 6.019 -0.440 1.00 92.25 114 PRO A C 1
ATOM 899 O O . PRO A 1 114 ? 1.727 5.404 -1.237 1.00 92.25 114 PRO A O 1
ATOM 902 N N . GLY A 1 115 ? 0.823 5.604 0.812 1.00 92.81 115 GLY A N 1
ATOM 903 C CA . GLY A 1 115 ? 1.287 4.329 1.340 1.00 92.81 115 GLY A CA 1
ATOM 904 C C . GLY A 1 115 ? 0.290 3.186 1.194 1.00 92.81 115 GLY A C 1
ATOM 905 O O . GLY A 1 115 ? 0.642 2.081 1.581 1.00 92.81 115 GLY A O 1
ATOM 906 N N . SER A 1 116 ? -0.916 3.412 0.657 1.00 96.00 116 SER A N 1
ATOM 907 C CA . SER A 1 116 ? -1.867 2.312 0.511 1.00 96.00 116 SER A CA 1
ATOM 908 C C . SER A 1 116 ? -1.411 1.308 -0.542 1.00 96.00 116 SER A C 1
ATOM 910 O O . SER A 1 116 ? -0.730 1.679 -1.505 1.00 96.00 116 SER A O 1
ATOM 912 N N . VAL A 1 117 ? -1.822 0.045 -0.390 1.00 96.50 117 VAL A N 1
ATOM 913 C CA . VAL A 1 117 ? -1.522 -1.028 -1.357 1.00 96.50 117 VAL A CA 1
ATOM 914 C C . VAL A 1 117 ? -1.930 -0.601 -2.768 1.00 96.50 117 VAL A C 1
ATOM 916 O O . VAL A 1 117 ? -1.105 -0.603 -3.680 1.00 96.50 117 VAL A O 1
ATOM 919 N N . THR A 1 118 ? -3.167 -0.124 -2.932 1.00 95.88 118 THR A N 1
ATOM 920 C CA . THR A 1 118 ? -3.701 0.325 -4.228 1.00 95.88 118 THR A CA 1
ATOM 921 C C . THR A 1 118 ? -2.860 1.447 -4.835 1.00 95.88 118 THR A C 1
ATOM 923 O O . THR A 1 118 ? -2.528 1.425 -6.023 1.00 95.88 118 THR A O 1
ATOM 926 N N . ARG A 1 119 ? -2.477 2.448 -4.030 1.00 96.12 119 ARG A N 1
ATOM 927 C CA . ARG A 1 119 ? -1.709 3.592 -4.528 1.00 96.12 119 ARG A CA 1
ATOM 928 C C . ARG A 1 119 ? -0.269 3.215 -4.865 1.00 96.12 119 ARG A C 1
ATOM 930 O O . ARG A 1 119 ? 0.266 3.729 -5.848 1.00 96.12 119 ARG A O 1
ATOM 937 N N . CYS A 1 120 ? 0.330 2.309 -4.098 1.00 96.69 120 CYS A N 1
ATOM 938 C CA . CYS A 1 120 ? 1.656 1.770 -4.362 1.00 96.69 120 CYS A CA 1
ATOM 939 C C . CYS A 1 120 ? 1.673 0.931 -5.651 1.00 96.69 120 CYS A C 1
ATOM 941 O O . CYS A 1 120 ? 2.503 1.194 -6.517 1.00 96.69 120 CYS A O 1
ATOM 943 N N . VAL A 1 121 ? 0.715 0.019 -5.853 1.00 96.12 121 VAL A N 1
ATOM 944 C CA . VAL A 1 121 ? 0.596 -0.762 -7.103 1.00 96.12 121 VAL A CA 1
ATOM 945 C C . VAL A 1 121 ? 0.394 0.159 -8.309 1.00 96.12 121 VAL A C 1
ATOM 947 O O . VAL A 1 121 ? 1.095 0.033 -9.314 1.00 96.12 121 VAL A O 1
ATOM 950 N N . PHE A 1 122 ? -0.485 1.160 -8.196 1.00 95.38 122 PHE A N 1
ATOM 951 C CA . PHE A 1 122 ? -0.667 2.160 -9.251 1.00 95.38 122 PHE A CA 1
ATOM 952 C C . PHE A 1 122 ? 0.635 2.915 -9.568 1.00 95.38 122 PHE A C 1
ATOM 954 O O . PHE A 1 122 ? 0.996 3.088 -10.732 1.00 95.38 122 PHE A O 1
ATOM 961 N N . ALA A 1 123 ? 1.356 3.377 -8.542 1.00 95.00 123 ALA A N 1
ATOM 962 C CA . ALA A 1 123 ? 2.608 4.105 -8.724 1.00 95.00 123 ALA A CA 1
ATOM 963 C C . ALA A 1 123 ? 3.701 3.216 -9.335 1.00 95.00 123 ALA A C 1
ATOM 965 O O . ALA A 1 123 ? 4.447 3.674 -10.205 1.00 95.00 123 ALA A O 1
ATOM 966 N N . ALA A 1 124 ? 3.774 1.944 -8.934 1.00 94.56 124 ALA A N 1
ATOM 967 C CA . ALA A 1 124 ? 4.667 0.966 -9.539 1.00 94.56 124 ALA A CA 1
ATOM 968 C C . ALA A 1 124 ? 4.362 0.801 -11.030 1.00 94.56 124 ALA A C 1
ATOM 970 O O . ALA A 1 124 ? 5.258 0.940 -11.866 1.00 94.56 124 ALA A O 1
ATOM 971 N N . ARG A 1 125 ? 3.082 0.615 -11.373 1.00 93.50 125 ARG A N 1
ATOM 972 C CA . ARG A 1 125 ? 2.622 0.492 -12.757 1.00 93.50 125 ARG A CA 1
ATOM 973 C C . ARG A 1 125 ? 3.045 1.673 -13.610 1.00 93.50 125 ARG A C 1
ATOM 975 O O . ARG A 1 125 ? 3.622 1.478 -14.675 1.00 93.50 125 ARG A O 1
ATOM 982 N N . GLU A 1 126 ? 2.767 2.889 -13.152 1.00 93.50 126 GLU A N 1
ATOM 983 C CA . GLU A 1 126 ? 3.047 4.087 -13.942 1.00 93.50 126 GLU A CA 1
ATOM 984 C C . GLU A 1 126 ? 4.542 4.312 -14.156 1.00 93.50 126 GLU A C 1
ATOM 986 O O . GLU A 1 126 ? 4.948 4.748 -15.236 1.00 93.50 126 GLU A O 1
ATOM 991 N N . ASN A 1 127 ? 5.379 3.956 -13.178 1.00 91.56 127 ASN A N 1
ATOM 992 C CA . ASN A 1 127 ? 6.824 3.992 -13.370 1.00 91.56 127 ASN A CA 1
ATOM 993 C C . ASN A 1 127 ? 7.271 2.974 -14.427 1.00 91.56 127 ASN A C 1
ATOM 995 O O . ASN A 1 127 ? 7.969 3.336 -15.378 1.00 91.56 127 ASN A O 1
ATOM 999 N N . LEU A 1 128 ? 6.796 1.735 -14.319 1.00 90.25 128 LEU A N 1
ATOM 1000 C CA . LEU A 1 128 ? 7.200 0.625 -15.180 1.00 90.25 128 LEU A CA 1
ATOM 1001 C C . LEU A 1 128 ? 6.603 0.691 -16.597 1.00 90.25 128 LEU A C 1
ATOM 1003 O O . LEU A 1 128 ? 7.223 0.225 -17.552 1.00 90.25 128 LEU A O 1
ATOM 1007 N N . ARG A 1 129 ? 5.449 1.347 -16.775 1.00 89.19 129 ARG A N 1
ATOM 1008 C CA . ARG A 1 129 ? 4.785 1.539 -18.076 1.00 89.19 129 ARG A CA 1
ATOM 1009 C C . ARG A 1 129 ? 5.694 2.229 -19.091 1.00 89.19 129 ARG A C 1
ATOM 1011 O O . ARG A 1 129 ? 5.659 1.906 -20.274 1.00 89.19 129 ARG A O 1
ATOM 1018 N N . THR A 1 130 ? 6.494 3.189 -18.633 1.00 80.06 130 THR A N 1
ATOM 1019 C CA . THR A 1 130 ? 7.389 3.981 -19.493 1.00 80.06 130 THR A CA 1
ATOM 1020 C C . THR A 1 130 ? 8.651 3.233 -19.922 1.00 80.06 130 THR A C 1
ATOM 1022 O O . THR A 1 130 ? 9.357 3.698 -20.812 1.00 80.06 130 THR A O 1
ATOM 1025 N N . THR A 1 131 ? 8.918 2.072 -19.321 1.00 81.88 131 THR A N 1
ATOM 1026 C CA . THR A 1 131 ? 10.108 1.243 -19.555 1.00 81.88 131 THR A CA 1
ATOM 1027 C C . THR A 1 131 ? 9.733 -0.221 -19.778 1.00 81.88 131 THR A C 1
ATOM 1029 O O . THR A 1 131 ? 10.502 -1.124 -19.449 1.00 81.88 131 THR A O 1
ATOM 1032 N N . ARG A 1 132 ? 8.535 -0.467 -20.330 1.00 82.75 132 ARG A N 1
ATOM 1033 C CA . ARG A 1 132 ? 7.975 -1.810 -20.552 1.00 82.75 132 ARG A CA 1
ATOM 1034 C C . ARG A 1 132 ? 8.906 -2.713 -21.359 1.00 82.75 132 ARG A C 1
ATOM 1036 O O . ARG A 1 132 ? 8.973 -3.903 -21.084 1.00 82.75 132 ARG A O 1
ATOM 1043 N N . ASP A 1 133 ? 9.649 -2.142 -22.300 1.00 83.38 133 ASP A N 1
ATOM 1044 C CA . ASP A 1 133 ? 10.565 -2.882 -23.175 1.00 83.38 133 ASP A CA 1
ATOM 1045 C C . ASP A 1 133 ? 11.765 -3.479 -22.416 1.00 83.38 133 ASP A C 1
ATOM 1047 O O . ASP A 1 133 ? 12.461 -4.346 -22.935 1.00 83.38 133 ASP A O 1
ATOM 1051 N N . THR A 1 134 ? 12.019 -3.021 -21.184 1.00 84.81 134 THR A N 1
ATOM 1052 C CA . THR A 1 134 ? 13.120 -3.488 -20.322 1.00 84.81 134 THR A CA 1
ATOM 1053 C C . THR A 1 134 ? 12.678 -4.562 -19.320 1.00 84.81 134 THR A C 1
ATOM 1055 O O . THR A 1 134 ? 13.517 -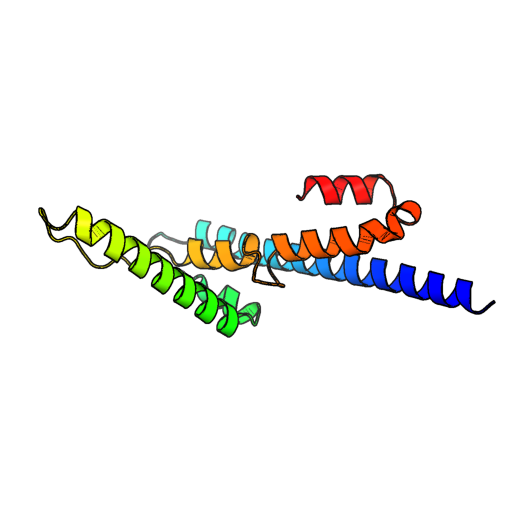5.230 -18.723 1.00 84.81 134 THR A O 1
ATOM 1058 N N . ILE A 1 135 ? 11.371 -4.741 -19.112 1.00 83.19 135 ILE A N 1
ATOM 1059 C CA . ILE A 1 135 ? 10.823 -5.625 -18.076 1.00 83.19 135 ILE A CA 1
ATOM 1060 C C . ILE A 1 135 ? 10.366 -6.936 -18.732 1.00 83.19 135 ILE A C 1
ATOM 1062 O O . ILE A 1 135 ? 9.774 -6.896 -19.814 1.00 83.19 135 ILE A O 1
ATOM 1066 N N . PRO A 1 136 ? 10.581 -8.108 -18.103 1.00 87.31 136 PRO A N 1
ATOM 1067 C CA . PRO A 1 136 ? 10.016 -9.363 -18.588 1.00 87.31 136 PRO A CA 1
ATOM 1068 C C . PRO A 1 136 ? 8.495 -9.273 -18.767 1.00 87.31 136 PRO A C 1
ATOM 1070 O O . PRO A 1 136 ? 7.799 -8.671 -17.945 1.00 87.31 136 PRO A O 1
ATOM 1073 N N . ARG A 1 137 ? 7.968 -9.909 -19.823 1.00 85.31 137 ARG A N 1
ATOM 1074 C CA . ARG A 1 137 ? 6.524 -9.892 -20.120 1.00 85.31 137 ARG A CA 1
ATOM 1075 C C . ARG A 1 137 ? 5.683 -10.376 -18.943 1.00 85.31 137 ARG A C 1
ATOM 1077 O O . ARG A 1 137 ? 4.684 -9.734 -18.631 1.00 85.31 137 ARG A O 1
ATOM 1084 N N . ASP A 1 138 ? 6.126 -11.438 -18.281 1.00 86.56 138 ASP A N 1
ATOM 1085 C CA . ASP A 1 138 ? 5.422 -12.024 -17.140 1.00 86.56 138 ASP A CA 1
ATOM 1086 C C . ASP A 1 138 ? 5.365 -11.046 -15.962 1.00 86.56 138 ASP A C 1
ATOM 1088 O O . ASP A 1 138 ? 4.319 -10.885 -15.348 1.00 86.56 138 ASP A O 1
ATOM 1092 N N . GLY A 1 139 ? 6.440 -10.289 -15.712 1.00 83.38 139 GLY A N 1
ATOM 1093 C CA . GLY A 1 139 ? 6.458 -9.268 -14.660 1.00 83.38 139 GLY A CA 1
ATOM 1094 C C . GLY A 1 139 ? 5.450 -8.141 -14.905 1.00 83.38 139 GLY A C 1
ATOM 1095 O O . GLY A 1 139 ? 4.781 -7.689 -13.978 1.00 83.38 139 GLY A O 1
ATOM 1096 N N . TRP A 1 140 ? 5.292 -7.710 -16.161 1.00 85.81 140 TRP A N 1
ATOM 1097 C CA . TRP A 1 140 ? 4.255 -6.739 -16.523 1.00 85.81 140 TRP A CA 1
ATOM 1098 C C . TRP A 1 140 ? 2.840 -7.327 -16.436 1.00 85.81 140 TRP A C 1
ATOM 1100 O O . TRP A 1 140 ? 1.913 -6.609 -16.063 1.00 85.81 140 TRP A O 1
ATOM 1110 N N . ALA A 1 141 ? 2.659 -8.602 -16.792 1.00 85.81 141 ALA A N 1
ATOM 1111 C CA . ALA A 1 141 ? 1.373 -9.288 -16.687 1.00 85.81 141 ALA A CA 1
ATOM 1112 C C . ALA A 1 141 ? 0.924 -9.389 -15.223 1.00 85.81 141 ALA A C 1
ATOM 1114 O O . ALA A 1 141 ? -0.132 -8.858 -14.891 1.00 85.81 141 ALA A O 1
ATOM 1115 N N . THR A 1 142 ? 1.785 -9.909 -14.342 1.00 86.62 142 THR A N 1
ATOM 1116 C CA . THR A 1 142 ? 1.520 -10.011 -12.900 1.00 86.62 142 THR A CA 1
ATOM 1117 C C . THR A 1 142 ? 1.113 -8.674 -12.297 1.00 86.62 142 THR A C 1
ATOM 1119 O O . THR A 1 142 ? 0.186 -8.602 -11.502 1.00 86.62 142 THR A O 1
ATOM 1122 N N . LEU A 1 143 ? 1.786 -7.587 -12.678 1.00 84.50 143 LEU A N 1
ATOM 1123 C CA . LEU A 1 143 ? 1.462 -6.268 -12.150 1.00 84.50 143 LEU A CA 1
ATOM 1124 C C . LEU A 1 143 ? 0.079 -5.766 -12.604 1.00 84.50 143 LEU A C 1
ATOM 1126 O O . LEU A 1 143 ? -0.567 -5.030 -11.863 1.00 84.50 143 LEU A O 1
ATOM 1130 N N . ASN A 1 144 ? -0.378 -6.141 -13.801 1.00 86.31 144 ASN A N 1
ATOM 1131 C CA . ASN A 1 144 ? -1.729 -5.801 -14.252 1.00 86.31 144 ASN A CA 1
ATOM 1132 C C . ASN A 1 144 ? -2.796 -6.637 -13.558 1.00 86.31 144 ASN A C 1
ATOM 1134 O O . ASN A 1 144 ? -3.872 -6.111 -13.324 1.00 86.31 144 ASN A O 1
ATOM 1138 N N . ASP A 1 145 ? -2.496 -7.887 -13.213 1.00 89.25 145 ASP A N 1
ATOM 1139 C CA . ASP A 1 145 ? -3.437 -8.759 -12.502 1.00 89.25 145 ASP A CA 1
ATOM 1140 C C . ASP A 1 145 ? -3.708 -8.280 -11.062 1.00 89.25 145 ASP A C 1
ATOM 1142 O O . ASP A 1 145 ? -4.705 -8.662 -10.454 1.00 89.25 145 ASP A O 1
ATOM 1146 N N . LEU A 1 146 ? -2.829 -7.434 -10.509 1.00 80.56 146 LEU A N 1
ATOM 1147 C CA . LEU A 1 146 ? -2.975 -6.831 -9.179 1.00 80.56 146 LEU A CA 1
ATOM 1148 C C . LEU A 1 146 ? -3.867 -5.575 -9.146 1.00 80.56 146 LEU A C 1
ATOM 1150 O O . LEU A 1 146 ? -4.075 -5.026 -8.061 1.00 80.56 146 LEU A O 1
ATOM 1154 N N . TYR A 1 147 ? -4.337 -5.089 -10.297 1.00 70.00 147 TYR A N 1
ATOM 1155 C CA . TYR A 1 147 ? -5.141 -3.870 -10.435 1.00 70.00 147 TYR A CA 1
ATOM 1156 C C . TYR A 1 147 ? -6.535 -4.185 -10.978 1.00 70.00 147 TYR A C 1
ATOM 1158 O O . TYR A 1 147 ? -7.515 -3.718 -10.356 1.00 70.00 147 TYR A O 1
#

pLDDT: mean 80.08, std 15.64, range [37.69, 96.69]

Secondary structure (DSSP, 8-state):
-HHHHHHHHHHHHHHHHHHHHHHHHHHHHHHHHHHHHHHHTS-TT----SHHHHHHTT-HHHHHHHHHHHHHHHHHHHHHHHHHHTTS----PPP---THHHHHIIIII-TT-TTSHHHHHHHHHHHHHTTGGGS-HHHHHHHHHT-

Foldseek 3Di:
DVVVVVVVVLLVVLQVLLVVLQVLLVVLVVVLVVLVVVVVPDDPPDPDALVVSCVVVVNNVVLCVVVVVVVVVVVVVVVVVCVVVVPDDDDDDDPPPHNSVSNLCQQAPDCVNCSHSVNSLVSSLVSCVVVVVVDDPVVNVVSVVSD

Radius of gyration: 21.17 Å; chains: 1; bounding box: 68×34×51 Å